Protein AF-A0A9P1INP0-F1 (afdb_monomer_lite)

Organism: NCBI:txid860376

Sequence (148 aa):
MSSFCAYFIVFLIFQEITIGLAIAIYNKFSPQWLIIIVCRILQYPTCFLAIFGVRKSNPAMIVPFMLSQVSLGSYADLHTYIQLVSLCNSSSSKESFVFSNPIILIVLPVLIYSSLLVIFIYSMYTIVREITVSRGIVPHSIQDEYIL

Structure (mmCIF, N/CA/C/O backbone):
data_AF-A0A9P1INP0-F1
#
_entry.id   AF-A0A9P1INP0-F1
#
loop_
_atom_site.group_PDB
_atom_site.id
_atom_site.type_symbol
_atom_site.label_atom_id
_atom_site.label_alt_id
_atom_site.label_comp_id
_atom_site.label_asym_id
_atom_site.label_entity_id
_atom_site.label_seq_id
_atom_site.pdbx_PDB_ins_code
_atom_site.Cartn_x
_atom_site.Cartn_y
_atom_site.Cartn_z
_atom_site.occupancy
_atom_site.B_iso_or_equiv
_atom_site.auth_seq_id
_atom_site.auth_comp_id
_atom_site.auth_asym_id
_atom_site.auth_atom_id
_atom_site.pdbx_PDB_model_num
ATOM 1 N N . MET A 1 1 ? 1.708 3.340 -22.895 1.00 56.06 1 MET A N 1
ATOM 2 C CA . MET A 1 1 ? 0.453 3.239 -22.114 1.00 56.06 1 MET A CA 1
ATOM 3 C C . MET A 1 1 ? 0.717 2.764 -20.685 1.00 56.06 1 MET A C 1
ATOM 5 O O . MET A 1 1 ? 0.216 3.389 -19.760 1.00 56.06 1 MET A O 1
ATOM 9 N N . SER A 1 2 ? 1.581 1.763 -20.478 1.00 69.06 2 SER A N 1
ATOM 10 C CA . SER A 1 2 ? 1.867 1.202 -19.149 1.00 69.06 2 SER A CA 1
ATOM 11 C C . SER A 1 2 ? 2.529 2.144 -18.146 1.00 69.06 2 SER A C 1
ATOM 13 O O . SER A 1 2 ? 2.156 2.113 -16.978 1.00 69.06 2 SER A O 1
ATOM 15 N N . SER A 1 3 ? 3.425 3.047 -18.560 1.00 78.50 3 SER A N 1
ATOM 16 C CA . SER A 1 3 ? 4.019 4.018 -17.622 1.00 78.50 3 SER A CA 1
ATOM 17 C C . SER A 1 3 ? 2.988 4.991 -17.042 1.00 78.50 3 SER A C 1
ATOM 19 O O . SER A 1 3 ? 3.061 5.317 -15.864 1.00 78.50 3 SER A O 1
ATOM 21 N N . PHE A 1 4 ? 2.006 5.429 -17.839 1.00 85.94 4 PHE A N 1
ATOM 22 C CA . PHE A 1 4 ? 0.926 6.298 -17.357 1.00 85.94 4 PHE A CA 1
ATOM 23 C C . PHE A 1 4 ? 0.045 5.567 -16.337 1.00 85.94 4 PHE A C 1
ATOM 25 O O . PHE A 1 4 ? -0.191 6.091 -15.252 1.00 85.94 4 PHE A O 1
ATOM 32 N N . CYS A 1 5 ? -0.362 4.329 -16.643 1.00 88.06 5 CYS A N 1
ATOM 33 C CA . CYS A 1 5 ? -1.100 3.483 -15.704 1.00 88.06 5 CYS A CA 1
ATOM 34 C C . CYS A 1 5 ? -0.311 3.249 -14.408 1.00 88.06 5 CYS A C 1
ATOM 36 O O . CYS A 1 5 ? -0.876 3.347 -13.324 1.00 88.06 5 CYS A O 1
ATOM 38 N N . ALA A 1 6 ? 1.000 3.015 -14.506 1.00 89.12 6 ALA A N 1
ATOM 39 C CA . ALA A 1 6 ? 1.866 2.841 -13.347 1.00 89.12 6 ALA A CA 1
ATOM 40 C C . ALA A 1 6 ? 1.918 4.099 -12.469 1.00 89.12 6 ALA A C 1
ATOM 42 O O . ALA A 1 6 ? 1.742 4.001 -11.258 1.00 89.12 6 ALA A O 1
ATOM 43 N N . TYR A 1 7 ? 2.096 5.285 -13.060 1.00 92.19 7 TYR A N 1
ATOM 44 C CA . TYR A 1 7 ? 2.049 6.540 -12.304 1.00 92.19 7 TYR A CA 1
ATOM 45 C C . TYR A 1 7 ? 0.687 6.775 -11.658 1.00 92.19 7 TYR A C 1
ATOM 47 O O . TYR A 1 7 ? 0.636 7.211 -10.512 1.00 92.19 7 TYR A O 1
ATOM 55 N N . PHE A 1 8 ? -0.401 6.463 -12.362 1.00 94.00 8 PHE A N 1
ATOM 56 C CA . PHE A 1 8 ? -1.749 6.605 -11.824 1.00 94.00 8 PHE A CA 1
ATOM 57 C C . PHE A 1 8 ? -1.979 5.687 -10.616 1.00 94.00 8 PHE A C 1
ATOM 59 O O . PHE A 1 8 ? -2.444 6.155 -9.581 1.00 94.00 8 PHE A O 1
ATOM 66 N N . ILE A 1 9 ? -1.575 4.414 -10.699 1.00 93.69 9 ILE A N 1
ATOM 67 C CA . ILE A 1 9 ? -1.664 3.467 -9.576 1.00 93.69 9 ILE A CA 1
ATOM 68 C C . ILE A 1 9 ? -0.815 3.948 -8.396 1.00 93.69 9 ILE A C 1
ATOM 70 O O . ILE A 1 9 ? -1.309 4.022 -7.275 1.00 93.69 9 ILE A O 1
ATOM 74 N N . VAL A 1 10 ? 0.446 4.321 -8.635 1.00 93.94 10 VAL A N 1
ATOM 75 C CA . VAL A 1 10 ? 1.335 4.823 -7.574 1.00 93.94 10 VAL A CA 1
ATOM 76 C C . VAL A 1 10 ? 0.762 6.091 -6.932 1.00 93.94 10 VAL A C 1
ATOM 78 O O . VAL A 1 10 ? 0.851 6.250 -5.719 1.00 93.94 10 VAL A O 1
ATOM 81 N N . PHE A 1 11 ? 0.122 6.965 -7.710 1.00 94.69 11 PHE A N 1
ATOM 82 C CA . PHE A 1 11 ? -0.547 8.157 -7.193 1.00 94.69 11 PHE A CA 1
ATOM 83 C C . PHE A 1 11 ? -1.780 7.828 -6.340 1.00 94.69 11 PHE A C 1
ATOM 85 O O . PHE A 1 11 ? -1.933 8.404 -5.266 1.00 94.69 11 PHE A O 1
ATOM 92 N N . LEU A 1 12 ? -2.638 6.895 -6.768 1.00 94.75 12 LEU A N 1
ATOM 93 C CA . LEU A 1 12 ? -3.785 6.449 -5.965 1.00 94.75 12 LEU A CA 1
ATOM 94 C C . LEU A 1 12 ? -3.336 5.879 -4.620 1.00 94.75 12 LEU A C 1
ATOM 96 O O . LEU A 1 12 ? -3.874 6.238 -3.576 1.00 94.75 12 LEU A O 1
ATOM 100 N N . ILE A 1 13 ? -2.295 5.054 -4.644 1.00 94.75 13 ILE A N 1
ATOM 101 C CA . ILE A 1 13 ? -1.710 4.486 -3.436 1.00 94.75 13 ILE A CA 1
ATOM 102 C C . ILE A 1 13 ? -1.064 5.569 -2.558 1.00 94.75 13 ILE A C 1
ATOM 104 O O . ILE A 1 13 ? -1.183 5.538 -1.338 1.00 94.75 13 ILE A O 1
ATOM 108 N N . PHE A 1 14 ? -0.410 6.572 -3.147 1.00 95.88 14 PHE A N 1
ATOM 109 C CA . PHE A 1 14 ? 0.111 7.710 -2.388 1.00 95.88 14 PHE A CA 1
ATOM 110 C C . PHE A 1 14 ? -1.005 8.465 -1.645 1.00 95.88 14 PHE A C 1
ATOM 112 O O . PHE A 1 14 ? -0.823 8.858 -0.489 1.00 95.88 14 PHE A O 1
ATOM 119 N N . GLN A 1 15 ? -2.165 8.644 -2.286 1.00 95.88 15 GLN A N 1
ATOM 120 C CA . GLN A 1 15 ? -3.343 9.238 -1.648 1.00 95.88 15 GLN A CA 1
ATOM 121 C C . GLN A 1 15 ? -3.860 8.361 -0.505 1.00 95.88 15 GLN A C 1
ATOM 123 O O . GLN A 1 15 ? -4.097 8.873 0.585 1.00 95.88 15 GLN A O 1
ATOM 128 N N . GLU A 1 16 ? -3.964 7.049 -0.712 1.00 94.69 16 GLU A N 1
ATOM 129 C CA . GLU A 1 16 ? -4.359 6.088 0.325 1.00 94.69 16 GLU A CA 1
ATOM 130 C C . GLU A 1 16 ? -3.429 6.145 1.550 1.00 94.69 16 GLU A C 1
ATOM 132 O O . GLU A 1 16 ? -3.909 6.310 2.673 1.00 94.69 16 GLU A O 1
ATOM 137 N N . ILE A 1 17 ? -2.104 6.122 1.347 1.00 96.00 17 ILE A N 1
ATOM 138 C CA . ILE A 1 17 ? -1.112 6.245 2.430 1.00 96.00 17 ILE A CA 1
ATOM 139 C C . ILE A 1 17 ? -1.320 7.556 3.199 1.00 96.00 17 ILE A C 1
ATOM 141 O O . ILE A 1 17 ? -1.304 7.567 4.432 1.00 96.00 17 ILE A O 1
ATOM 145 N N . THR A 1 18 ? -1.532 8.658 2.477 1.00 96.50 18 THR A N 1
ATOM 146 C CA . THR A 1 18 ? -1.668 10.001 3.060 1.00 96.50 18 THR A CA 1
ATOM 147 C C . THR A 1 18 ? -2.962 10.156 3.852 1.00 96.50 18 THR A C 1
ATOM 149 O O . THR A 1 18 ? -2.939 10.672 4.970 1.00 96.50 18 THR A O 1
ATOM 152 N N . ILE A 1 19 ? -4.081 9.663 3.321 1.00 94.88 19 ILE A N 1
ATOM 153 C CA . ILE A 1 19 ? -5.373 9.661 4.015 1.00 94.88 19 ILE A CA 1
ATOM 154 C C . ILE A 1 19 ? -5.301 8.754 5.248 1.00 94.88 19 ILE A C 1
ATOM 156 O O . ILE A 1 19 ? -5.701 9.167 6.336 1.00 94.88 19 ILE A O 1
ATOM 160 N N . GLY A 1 20 ? -4.732 7.552 5.112 1.00 92.56 20 GLY A N 1
ATOM 161 C CA . GLY A 1 20 ? -4.545 6.620 6.222 1.00 92.56 20 GLY A CA 1
ATOM 162 C C . GLY A 1 20 ? -3.682 7.206 7.342 1.00 92.56 20 GLY A C 1
ATOM 163 O O . GLY A 1 20 ? -4.024 7.078 8.517 1.00 92.56 20 GLY A O 1
ATOM 164 N N . LEU A 1 21 ? -2.603 7.913 6.992 1.00 94.88 21 LEU A N 1
ATOM 165 C CA . LEU A 1 21 ? -1.765 8.615 7.963 1.00 94.88 21 LEU A CA 1
ATOM 166 C C . LEU A 1 21 ? -2.529 9.751 8.661 1.00 94.88 21 LEU A C 1
ATOM 168 O O . LEU A 1 21 ? -2.454 9.871 9.883 1.00 94.88 21 LEU A O 1
ATOM 172 N N . ALA A 1 22 ? -3.285 10.559 7.914 1.00 94.31 22 ALA A N 1
ATOM 173 C CA . ALA A 1 22 ? -4.073 11.654 8.479 1.00 94.31 22 ALA A CA 1
ATOM 174 C C . ALA A 1 22 ? -5.125 11.148 9.482 1.00 94.31 22 ALA A C 1
ATOM 176 O O . ALA A 1 22 ? -5.238 11.691 10.583 1.00 94.31 22 ALA A O 1
ATOM 177 N N . ILE A 1 23 ? -5.840 10.069 9.141 1.00 91.81 23 ILE A N 1
ATOM 178 C CA . ILE A 1 23 ? -6.807 9.415 10.038 1.00 91.81 23 ILE A CA 1
ATOM 179 C C . ILE A 1 23 ? -6.111 8.911 11.306 1.00 91.81 23 ILE A C 1
ATOM 181 O O . ILE A 1 23 ? -6.619 9.117 12.411 1.00 91.81 23 ILE A O 1
ATOM 185 N N . ALA A 1 24 ? -4.946 8.276 11.165 1.00 91.38 24 ALA A N 1
ATOM 186 C CA . ALA A 1 24 ? -4.223 7.719 12.301 1.00 91.38 24 ALA A CA 1
ATOM 187 C C . ALA A 1 24 ? -3.696 8.800 13.259 1.00 91.38 24 ALA A C 1
ATOM 189 O O . ALA A 1 24 ? -3.784 8.639 14.473 1.00 91.38 24 ALA A O 1
ATOM 190 N N . ILE A 1 25 ? -3.212 9.928 12.730 1.00 92.12 25 ILE A N 1
ATOM 191 C CA . ILE A 1 25 ? -2.769 11.074 13.540 1.00 92.12 25 ILE A CA 1
ATOM 192 C C . ILE A 1 25 ? -3.957 11.728 14.262 1.00 92.12 25 ILE A C 1
ATOM 194 O O . ILE A 1 25 ? -3.842 12.091 15.434 1.00 92.12 25 ILE A O 1
ATOM 198 N N . TYR A 1 26 ? -5.108 11.856 13.593 1.00 89.88 26 TYR A N 1
ATOM 199 C CA . TYR A 1 26 ? -6.302 12.480 14.170 1.00 89.88 26 TYR A CA 1
ATOM 200 C C . TYR A 1 26 ? -6.848 11.717 15.390 1.00 89.88 26 TYR A C 1
ATOM 202 O O . TYR A 1 26 ? -7.269 12.330 16.371 1.00 89.88 26 TYR A O 1
ATOM 210 N N . ASN A 1 27 ? -6.793 10.382 15.376 1.00 83.31 27 ASN A N 1
ATOM 211 C CA . ASN A 1 27 ? -7.379 9.529 16.419 1.00 83.31 27 ASN A CA 1
ATOM 212 C C . ASN A 1 27 ? -6.501 9.328 17.678 1.00 83.31 27 ASN A C 1
ATOM 214 O O . ASN A 1 27 ? -6.792 8.457 18.500 1.00 83.31 27 ASN A O 1
ATOM 218 N N . LYS A 1 28 ? -5.509 10.211 17.893 1.00 73.69 28 LYS A N 1
ATOM 219 C CA . LYS A 1 28 ? -4.576 10.262 19.042 1.00 73.69 28 LYS A CA 1
ATOM 220 C C . LYS A 1 28 ? -3.566 9.103 19.090 1.00 73.69 28 LYS A C 1
ATOM 222 O O . LYS A 1 28 ? -3.794 8.009 18.591 1.00 73.69 28 LYS A O 1
ATOM 227 N N . PHE A 1 29 ? -2.441 9.336 19.774 1.00 72.50 29 PHE A N 1
ATOM 228 C CA . PHE A 1 29 ? -1.340 8.376 19.946 1.00 72.50 29 PHE A CA 1
ATOM 229 C C . PHE A 1 29 ? -1.665 7.256 20.952 1.00 72.50 29 PHE A C 1
ATOM 231 O O . PHE A 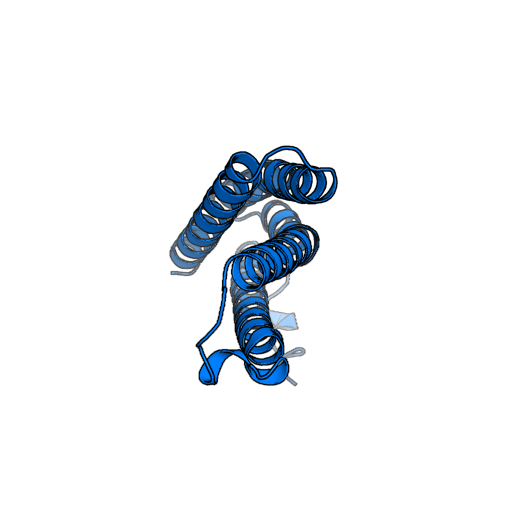1 29 ? -1.028 7.140 21.998 1.00 72.50 29 PHE A O 1
ATOM 238 N N . SER A 1 30 ? -2.658 6.415 20.654 1.00 83.94 30 SER A N 1
ATOM 239 C CA . SER A 1 30 ? -2.741 5.101 21.299 1.00 83.94 30 SER A CA 1
ATOM 240 C C . SER A 1 30 ? -1.680 4.164 20.691 1.00 83.94 30 SER A C 1
ATOM 242 O O . SER A 1 30 ? -1.269 4.373 19.545 1.00 83.94 30 SER A O 1
ATOM 244 N N . PRO A 1 31 ? -1.236 3.107 21.398 1.00 84.75 31 PRO A N 1
ATOM 245 C CA . PRO A 1 31 ? -0.253 2.158 20.859 1.00 84.75 31 PRO A CA 1
ATOM 246 C C . PRO A 1 31 ? -0.692 1.537 19.525 1.00 84.75 31 PRO A C 1
ATOM 248 O O . PRO A 1 31 ? 0.120 1.303 18.636 1.00 84.75 31 PRO A O 1
ATOM 251 N N . GLN A 1 32 ? -1.999 1.323 19.371 1.00 87.44 32 GLN A N 1
ATOM 252 C CA . GLN A 1 32 ? -2.630 0.767 18.177 1.00 87.44 32 GLN A CA 1
ATOM 253 C C . GLN A 1 32 ? -2.540 1.720 16.976 1.00 87.44 32 GLN A C 1
ATOM 255 O O . GLN A 1 32 ? -2.189 1.292 15.876 1.00 87.44 32 GLN A O 1
ATOM 260 N N . TRP A 1 33 ? -2.803 3.012 17.190 1.00 89.62 33 TRP A N 1
ATOM 261 C CA . TRP A 1 33 ? -2.659 4.042 16.156 1.00 89.62 33 TRP A CA 1
ATOM 262 C C . TRP A 1 33 ? -1.193 4.334 15.829 1.00 89.62 33 TRP A C 1
ATOM 264 O O . TRP A 1 33 ? -0.864 4.598 14.675 1.00 89.62 33 TRP A O 1
ATOM 274 N N . LEU A 1 34 ? -0.289 4.210 16.805 1.00 91.56 34 LEU A N 1
ATOM 275 C CA . LEU A 1 34 ? 1.147 4.406 16.605 1.00 91.56 34 LEU A CA 1
ATOM 276 C C . LEU A 1 34 ? 1.728 3.383 15.619 1.00 91.56 34 LEU A C 1
ATOM 278 O O . LEU A 1 34 ? 2.468 3.771 14.717 1.00 91.56 34 LEU A O 1
ATOM 282 N N . ILE A 1 35 ? 1.354 2.103 15.727 1.00 92.50 35 ILE A N 1
ATOM 283 C CA . ILE A 1 35 ? 1.805 1.080 14.768 1.00 92.50 35 ILE A CA 1
ATOM 284 C C . ILE A 1 35 ? 1.309 1.416 13.352 1.00 92.50 35 ILE A C 1
ATOM 286 O O . ILE A 1 35 ? 2.098 1.361 12.410 1.00 92.50 35 ILE A O 1
ATOM 290 N N . ILE A 1 36 ? 0.047 1.844 13.198 1.00 93.75 36 ILE A N 1
ATOM 291 C CA . ILE A 1 36 ? -0.497 2.286 11.900 1.00 93.75 36 ILE A CA 1
ATOM 292 C C . ILE A 1 36 ? 0.335 3.447 11.336 1.00 93.75 36 ILE A C 1
ATOM 294 O O . ILE A 1 36 ? 0.734 3.404 10.173 1.00 93.75 36 ILE A O 1
ATOM 298 N N . ILE A 1 37 ? 0.642 4.460 12.154 1.00 94.56 37 ILE A N 1
ATOM 299 C CA . ILE A 1 37 ? 1.465 5.6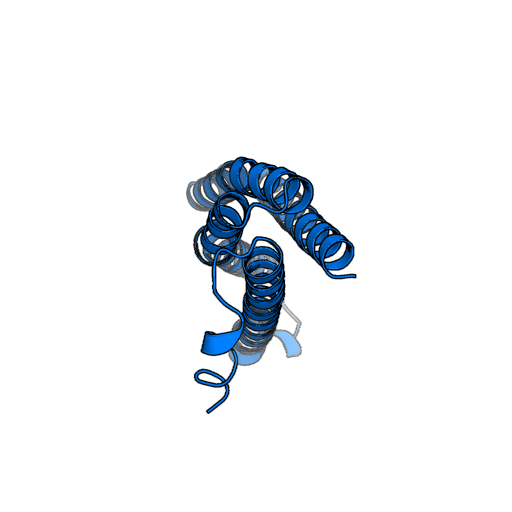11 11.753 1.00 94.56 37 ILE A CA 1
ATOM 300 C C . ILE A 1 37 ? 2.837 5.148 11.253 1.00 94.56 37 ILE A C 1
ATOM 302 O O . ILE A 1 37 ? 3.270 5.569 10.180 1.00 94.56 37 ILE A O 1
ATOM 306 N N . VAL A 1 38 ? 3.507 4.260 11.992 1.00 94.94 38 VAL A N 1
ATOM 307 C CA . VAL A 1 38 ? 4.823 3.730 11.607 1.00 94.94 38 VAL A CA 1
ATOM 308 C C . VAL A 1 38 ? 4.743 2.992 10.274 1.00 94.94 38 VAL A C 1
ATOM 310 O O . VAL A 1 38 ? 5.552 3.266 9.388 1.00 94.94 38 VAL A O 1
ATOM 313 N N . CYS A 1 39 ? 3.748 2.119 10.091 1.00 95.75 39 CYS A N 1
ATOM 314 C CA . CYS A 1 39 ? 3.526 1.435 8.819 1.00 95.75 39 CYS A CA 1
ATOM 315 C C . CYS A 1 39 ? 3.383 2.443 7.671 1.00 95.75 39 CYS A C 1
ATOM 317 O O . CYS A 1 39 ? 4.121 2.344 6.696 1.00 95.75 39 CYS A O 1
ATOM 319 N N . ARG A 1 40 ? 2.518 3.459 7.807 1.00 96.00 40 ARG A N 1
ATOM 320 C CA . ARG A 1 40 ? 2.290 4.473 6.759 1.00 96.00 40 ARG A CA 1
ATOM 321 C C . ARG A 1 40 ? 3.533 5.303 6.447 1.00 96.00 40 ARG A C 1
ATOM 323 O O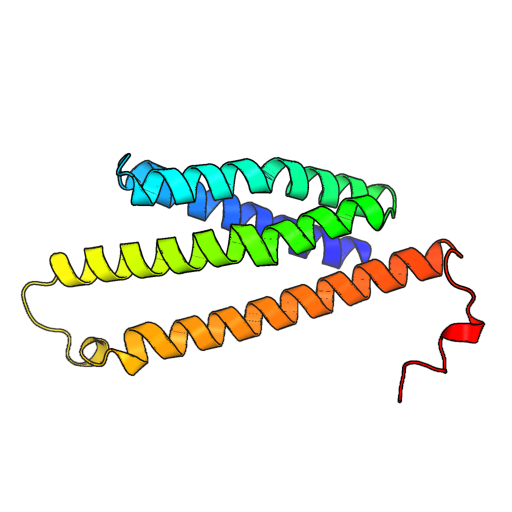 . ARG A 1 40 ? 3.837 5.527 5.278 1.00 96.00 40 ARG A O 1
ATOM 330 N N . ILE A 1 41 ? 4.291 5.712 7.465 1.00 96.12 41 ILE A N 1
ATOM 331 C CA . ILE A 1 41 ? 5.542 6.462 7.274 1.00 96.12 41 ILE A CA 1
ATOM 332 C C . ILE A 1 41 ? 6.559 5.628 6.486 1.00 96.12 41 ILE A C 1
ATOM 334 O O . ILE A 1 41 ? 7.180 6.136 5.552 1.00 96.12 41 ILE A O 1
ATOM 338 N N . LEU A 1 42 ? 6.695 4.339 6.813 1.00 95.81 42 LEU A N 1
ATOM 339 C CA . LEU A 1 42 ? 7.611 3.425 6.126 1.00 95.81 42 LEU A CA 1
ATOM 340 C C . LEU A 1 42 ? 7.209 3.132 4.670 1.00 95.81 42 LEU A C 1
ATOM 342 O O . LEU A 1 42 ? 8.067 2.749 3.873 1.00 95.81 42 LEU A O 1
ATOM 346 N N . GLN A 1 43 ? 5.946 3.345 4.288 1.00 97.00 43 GLN A N 1
ATOM 347 C CA . GLN A 1 43 ? 5.503 3.176 2.902 1.00 97.00 43 GLN A CA 1
ATOM 348 C C . GLN A 1 43 ? 5.964 4.313 1.980 1.00 97.00 43 GLN A C 1
ATOM 350 O O . GLN A 1 43 ? 6.261 4.049 0.812 1.00 97.00 43 GLN A O 1
ATOM 355 N N . TYR A 1 44 ? 6.101 5.552 2.473 1.00 96.00 44 TYR A N 1
ATOM 356 C CA . TYR A 1 44 ? 6.510 6.694 1.640 1.00 96.00 44 TYR A CA 1
ATOM 357 C C . TYR A 1 44 ? 7.842 6.482 0.904 1.00 96.00 44 TYR A C 1
ATOM 359 O O . TYR A 1 44 ? 7.861 6.690 -0.311 1.00 96.00 44 TYR A O 1
ATOM 367 N N . PRO A 1 45 ? 8.939 6.028 1.551 1.00 96.50 45 PRO A N 1
ATOM 368 C CA . PRO A 1 45 ? 10.190 5.733 0.855 1.00 96.50 45 PRO A CA 1
ATOM 369 C C . PRO A 1 45 ? 10.006 4.784 -0.330 1.00 96.50 45 PRO A C 1
ATOM 371 O O . PRO A 1 45 ? 10.509 5.050 -1.421 1.00 96.50 45 PRO A O 1
ATOM 374 N N . THR A 1 46 ? 9.240 3.706 -0.149 1.00 95.69 46 THR A N 1
ATOM 375 C CA . THR A 1 46 ? 8.991 2.744 -1.230 1.00 95.69 46 THR A CA 1
ATOM 376 C C . THR A 1 46 ? 8.110 3.338 -2.328 1.00 95.69 46 THR A C 1
ATOM 378 O O . THR A 1 46 ? 8.376 3.120 -3.506 1.00 95.69 46 THR A O 1
ATOM 381 N N . CYS A 1 47 ? 7.139 4.185 -1.978 1.00 94.88 47 CYS A N 1
ATOM 382 C CA . CYS A 1 47 ? 6.326 4.920 -2.943 1.00 94.88 47 CYS A CA 1
ATOM 383 C C . CYS A 1 47 ? 7.180 5.859 -3.811 1.00 94.88 47 CYS A C 1
ATOM 385 O O . CYS A 1 47 ? 7.034 5.879 -5.034 1.00 94.88 47 CYS A O 1
ATOM 387 N N . PHE A 1 48 ? 8.133 6.585 -3.216 1.00 94.69 48 PHE A N 1
ATOM 388 C CA . PHE A 1 48 ? 9.087 7.396 -3.978 1.00 94.69 48 PHE A CA 1
ATOM 389 C C . PHE A 1 48 ? 9.989 6.529 -4.864 1.00 94.69 48 PHE A C 1
ATOM 391 O O . PHE A 1 48 ? 10.196 6.866 -6.033 1.00 94.69 48 PHE A O 1
ATOM 398 N N . LEU A 1 49 ? 10.474 5.387 -4.358 1.00 94.06 49 LEU A N 1
ATOM 399 C CA . LEU A 1 49 ? 11.230 4.423 -5.165 1.00 94.06 49 LEU A CA 1
ATOM 400 C C . LEU A 1 49 ? 10.427 3.934 -6.373 1.00 94.06 49 LEU A C 1
ATOM 402 O O . LEU A 1 49 ? 10.996 3.852 -7.459 1.00 94.06 49 LEU A O 1
ATOM 406 N N . ALA A 1 50 ? 9.121 3.696 -6.236 1.00 94.12 50 ALA A N 1
ATOM 407 C CA . ALA A 1 50 ? 8.269 3.312 -7.358 1.00 94.12 50 ALA A CA 1
ATOM 408 C C . ALA A 1 50 ? 8.175 4.409 -8.422 1.00 94.12 50 ALA A C 1
ATOM 410 O O . ALA A 1 50 ? 8.300 4.104 -9.604 1.00 94.12 50 ALA A O 1
ATOM 411 N N . ILE A 1 51 ? 8.040 5.684 -8.035 1.00 93.44 51 ILE A N 1
ATOM 412 C CA . ILE A 1 51 ? 8.029 6.814 -8.985 1.00 93.44 51 ILE A CA 1
ATOM 413 C C . ILE A 1 51 ? 9.343 6.853 -9.782 1.00 93.44 51 ILE A C 1
ATOM 415 O O . ILE A 1 51 ? 9.330 6.934 -11.014 1.00 93.44 51 ILE A O 1
ATOM 419 N N . PHE A 1 52 ? 10.490 6.739 -9.103 1.00 93.25 52 PHE A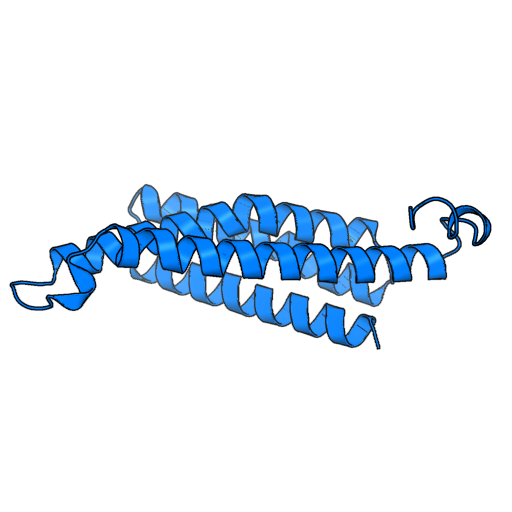 N 1
ATOM 420 C CA . PHE A 1 52 ? 11.793 6.661 -9.774 1.00 93.25 52 PHE A CA 1
ATOM 421 C C . PHE A 1 52 ? 11.959 5.374 -10.595 1.00 93.25 52 PHE A C 1
ATOM 423 O O . PHE A 1 52 ? 12.581 5.401 -11.658 1.00 93.25 52 PHE A O 1
ATOM 430 N N . GLY A 1 53 ? 11.386 4.268 -10.122 1.00 90.88 53 GLY A N 1
ATOM 431 C CA . GLY A 1 53 ? 11.274 2.975 -10.788 1.00 90.88 53 GLY A CA 1
ATOM 432 C C . GLY A 1 53 ? 10.591 3.080 -12.131 1.00 90.88 53 GLY A C 1
ATOM 433 O O . GLY A 1 53 ? 11.190 2.729 -13.144 1.00 90.88 53 GLY A O 1
ATOM 434 N N . VAL A 1 54 ? 9.389 3.644 -12.156 1.00 91.31 54 VAL A N 1
ATOM 435 C CA . VAL A 1 54 ? 8.629 3.875 -13.384 1.00 91.31 54 VAL A CA 1
ATOM 436 C C . VAL A 1 54 ? 9.386 4.833 -14.305 1.00 91.31 54 VAL A C 1
ATOM 438 O O . VAL A 1 54 ? 9.511 4.555 -15.495 1.00 91.31 54 VAL A O 1
ATOM 441 N N . ARG A 1 55 ? 9.980 5.914 -13.775 1.00 90.88 55 ARG A N 1
ATOM 442 C CA . ARG A 1 55 ? 10.727 6.893 -14.586 1.00 90.88 55 ARG A CA 1
ATOM 443 C C . ARG A 1 55 ? 11.973 6.315 -15.249 1.00 90.88 55 ARG A C 1
ATOM 445 O O . ARG A 1 55 ? 12.264 6.648 -16.392 1.00 90.88 55 ARG A O 1
ATOM 452 N N . LYS A 1 56 ? 12.738 5.493 -14.529 1.00 90.62 56 LYS A N 1
ATOM 453 C CA . LYS A 1 56 ? 13.955 4.851 -15.053 1.00 90.62 56 LYS A CA 1
ATOM 454 C C . LYS A 1 56 ? 13.662 3.508 -15.725 1.00 90.62 56 LYS A C 1
ATOM 456 O O . LYS A 1 56 ? 14.612 2.822 -16.106 1.00 90.62 56 LYS A O 1
ATOM 461 N N . SER A 1 57 ? 12.394 3.103 -15.819 1.00 88.56 57 SER A N 1
ATOM 462 C CA . SER A 1 57 ? 11.970 1.762 -16.230 1.00 88.56 57 SER A CA 1
ATOM 463 C C . SER A 1 57 ? 12.725 0.662 -15.471 1.00 88.56 57 SER A C 1
ATOM 465 O O . SER A 1 57 ? 13.169 -0.307 -16.067 1.00 88.56 57 SER A O 1
ATOM 467 N N . ASN A 1 58 ? 12.964 0.830 -14.165 1.00 89.25 58 ASN A N 1
ATOM 468 C CA . ASN A 1 58 ? 13.725 -0.117 -13.351 1.00 89.25 58 ASN A CA 1
ATOM 469 C C . ASN A 1 58 ? 12.806 -0.934 -12.426 1.00 89.25 58 ASN A C 1
ATOM 471 O O . ASN A 1 58 ? 12.378 -0.405 -11.395 1.00 89.25 58 ASN A O 1
ATOM 475 N N . PRO A 1 59 ? 12.555 -2.221 -12.728 1.00 87.62 59 PRO A N 1
ATOM 476 C CA . PRO A 1 59 ? 11.628 -3.040 -11.953 1.00 87.62 59 PRO A CA 1
ATOM 477 C C . PRO A 1 59 ? 12.120 -3.277 -10.520 1.00 87.62 59 PRO A C 1
ATOM 479 O O . PRO A 1 59 ? 11.312 -3.309 -9.597 1.00 87.62 59 PRO A O 1
ATOM 482 N N . ALA A 1 60 ? 13.440 -3.319 -10.299 1.00 90.62 60 ALA A N 1
ATOM 483 C CA . ALA A 1 60 ? 14.033 -3.493 -8.971 1.00 90.62 60 ALA A CA 1
ATOM 484 C C . ALA A 1 60 ? 13.673 -2.365 -7.984 1.00 90.62 60 ALA A C 1
ATOM 486 O O . ALA A 1 60 ? 13.726 -2.570 -6.777 1.00 90.62 60 ALA A O 1
ATOM 487 N N . MET A 1 61 ? 13.287 -1.185 -8.483 1.00 92.00 61 MET A N 1
ATOM 488 C CA . MET A 1 61 ? 12.820 -0.073 -7.643 1.00 92.00 61 MET A CA 1
ATOM 489 C C . MET A 1 61 ? 11.293 -0.069 -7.452 1.00 92.00 61 MET A C 1
ATOM 491 O O . MET A 1 61 ? 10.798 0.590 -6.545 1.00 92.00 61 MET A O 1
ATOM 495 N N . ILE A 1 62 ? 10.547 -0.816 -8.274 1.00 92.50 62 ILE A N 1
ATOM 496 C CA . ILE A 1 62 ? 9.081 -0.940 -8.196 1.00 92.50 62 ILE A CA 1
ATOM 497 C C . ILE A 1 62 ? 8.682 -2.089 -7.259 1.00 92.50 62 ILE A C 1
ATOM 499 O O . ILE A 1 62 ? 7.734 -1.961 -6.488 1.00 92.50 62 ILE A O 1
ATOM 503 N N . VAL A 1 63 ? 9.419 -3.203 -7.275 1.00 92.75 63 VAL A N 1
ATOM 504 C CA . VAL A 1 63 ? 9.117 -4.383 -6.445 1.00 92.75 63 VAL A CA 1
ATOM 505 C C . VAL A 1 63 ? 9.058 -4.072 -4.937 1.00 92.75 63 VAL A C 1
ATOM 507 O O . VAL A 1 63 ? 8.098 -4.508 -4.300 1.00 92.75 63 VAL A O 1
ATOM 510 N N . PRO A 1 64 ? 9.977 -3.281 -4.339 1.00 94.31 64 PRO A N 1
ATOM 511 C CA . PRO A 1 64 ? 9.888 -2.920 -2.921 1.00 94.31 64 PRO A CA 1
ATOM 512 C C . PRO A 1 64 ? 8.585 -2.203 -2.548 1.00 94.31 64 PRO A C 1
ATOM 514 O O . PRO A 1 64 ? 8.070 -2.402 -1.452 1.00 94.31 64 PRO A O 1
ATOM 517 N N . PHE A 1 65 ? 8.023 -1.407 -3.460 1.00 95.19 65 PHE A N 1
ATOM 518 C CA . PHE A 1 65 ? 6.728 -0.755 -3.267 1.00 95.19 65 PHE A CA 1
ATOM 519 C C . PHE A 1 65 ? 5.568 -1.744 -3.287 1.00 95.19 65 PHE A C 1
ATOM 521 O O . PHE A 1 65 ? 4.705 -1.681 -2.416 1.00 95.19 65 PHE A O 1
ATOM 528 N N . MET A 1 66 ? 5.571 -2.694 -4.227 1.00 94.81 66 MET A N 1
ATOM 529 C CA . MET A 1 66 ? 4.562 -3.757 -4.259 1.00 94.81 66 MET A CA 1
ATOM 530 C C . MET A 1 66 ? 4.580 -4.567 -2.959 1.00 94.81 66 MET A C 1
ATOM 532 O O . MET A 1 66 ? 3.536 -4.779 -2.349 1.00 94.81 66 MET A O 1
ATOM 536 N N . LEU A 1 67 ? 5.772 -4.962 -2.498 1.00 95.44 67 LEU A N 1
ATOM 537 C CA . LEU A 1 67 ? 5.937 -5.700 -1.245 1.00 95.44 67 LEU A CA 1
ATOM 538 C C . LEU A 1 67 ? 5.495 -4.875 -0.035 1.00 95.44 67 LEU A C 1
ATOM 540 O O . LEU A 1 67 ? 4.810 -5.397 0.842 1.00 95.44 67 LEU A O 1
ATOM 544 N N . SER A 1 68 ? 5.847 -3.589 0.007 1.00 96.50 68 SER A N 1
ATOM 545 C CA . SER A 1 68 ? 5.431 -2.678 1.074 1.00 96.50 68 SER A CA 1
ATOM 546 C C . SER A 1 68 ? 3.914 -2.497 1.123 1.00 96.50 68 SER A C 1
ATOM 548 O O . SER A 1 68 ? 3.349 -2.435 2.212 1.00 96.50 68 SER A O 1
ATOM 550 N N . GLN A 1 69 ? 3.237 -2.469 -0.028 1.00 95.19 69 GLN A N 1
ATOM 551 C CA . GLN A 1 69 ? 1.780 -2.379 -0.061 1.00 95.19 69 GLN A CA 1
ATOM 552 C C . GLN A 1 69 ? 1.085 -3.652 0.416 1.00 95.19 69 GLN A C 1
ATOM 554 O O . GLN A 1 69 ? 0.217 -3.586 1.280 1.00 95.19 69 GLN A O 1
ATOM 559 N N . VAL A 1 70 ? 1.526 -4.818 -0.056 1.00 95.56 70 VAL A N 1
ATOM 560 C CA . VAL A 1 70 ? 0.944 -6.104 0.368 1.00 95.56 70 VAL A CA 1
ATOM 561 C C . VAL A 1 70 ? 1.201 -6.397 1.852 1.00 95.56 70 VAL A C 1
ATOM 563 O O . VAL A 1 70 ? 0.380 -7.028 2.507 1.00 95.56 70 VAL A O 1
ATOM 566 N N . SER A 1 71 ? 2.337 -5.952 2.398 1.00 95.50 71 SER A N 1
ATOM 567 C CA . SER A 1 71 ? 2.689 -6.182 3.805 1.00 95.50 71 SER A CA 1
ATOM 568 C C . SER A 1 71 ? 2.206 -5.055 4.725 1.00 95.50 71 SER A C 1
ATOM 570 O O . SER A 1 71 ? 1.222 -5.209 5.447 1.00 95.50 71 SER A O 1
ATOM 572 N N . LEU A 1 72 ? 2.898 -3.914 4.714 1.00 96.19 72 LEU A N 1
ATOM 573 C CA . LEU A 1 72 ? 2.631 -2.784 5.604 1.00 96.19 72 LEU A CA 1
ATOM 574 C C . LEU A 1 72 ? 1.298 -2.103 5.285 1.00 96.19 72 LEU A C 1
ATOM 576 O O . LEU A 1 72 ? 0.620 -1.667 6.212 1.00 96.19 72 LEU A O 1
ATOM 580 N N . GLY A 1 73 ? 0.926 -2.030 4.005 1.00 95.31 73 GLY A N 1
ATOM 581 C CA . GLY A 1 73 ? -0.317 -1.400 3.549 1.00 95.31 73 GLY A CA 1
ATOM 582 C C . GLY A 1 73 ? -1.526 -2.167 4.024 1.00 95.31 73 GLY A C 1
ATOM 583 O O . GLY A 1 73 ? -2.295 -1.646 4.823 1.00 95.31 73 GLY A O 1
ATOM 584 N N . SER A 1 74 ? -1.607 -3.448 3.668 1.00 94.81 74 SER A N 1
ATOM 585 C CA . SER A 1 74 ? -2.704 -4.312 4.106 1.00 94.81 74 SER A CA 1
ATOM 586 C C . SER A 1 74 ? -2.824 -4.438 5.617 1.00 94.81 74 SER A C 1
ATOM 588 O O . SER A 1 74 ? -3.941 -4.445 6.136 1.00 94.81 74 SER A O 1
ATOM 590 N N . TYR A 1 75 ? -1.706 -4.457 6.346 1.00 94.44 75 TYR A N 1
ATOM 591 C CA . TYR A 1 75 ? -1.752 -4.394 7.803 1.00 94.44 75 TYR A CA 1
ATOM 592 C C . TYR A 1 75 ? -2.350 -3.068 8.300 1.00 94.44 75 TYR A C 1
ATOM 594 O O . TYR A 1 75 ? -3.272 -3.071 9.118 1.00 94.44 75 TYR A O 1
ATOM 602 N N . ALA A 1 76 ? -1.854 -1.932 7.800 1.00 94.38 76 ALA A N 1
ATOM 603 C CA . ALA A 1 76 ? -2.313 -0.612 8.215 1.00 94.38 76 ALA A CA 1
ATOM 604 C C . ALA A 1 76 ? -3.775 -0.351 7.824 1.00 94.38 76 ALA A C 1
ATOM 606 O O . ALA A 1 76 ? -4.512 0.222 8.624 1.00 94.38 76 ALA A O 1
ATOM 607 N N . ASP A 1 77 ? -4.207 -0.785 6.641 1.00 93.19 77 ASP A N 1
ATOM 608 C CA . ASP A 1 77 ? -5.586 -0.691 6.153 1.00 93.19 77 ASP A CA 1
ATOM 609 C C . ASP A 1 77 ? -6.540 -1.471 7.047 1.00 93.19 77 ASP A C 1
ATOM 611 O O . ASP A 1 77 ? -7.494 -0.908 7.586 1.00 93.19 77 ASP A O 1
ATOM 615 N N . LEU A 1 78 ? -6.254 -2.760 7.256 1.00 91.88 78 LEU A N 1
ATOM 616 C CA . LEU A 1 78 ? -7.108 -3.635 8.048 1.00 91.88 78 LEU A CA 1
ATOM 617 C C . LEU A 1 78 ? -7.198 -3.151 9.495 1.00 91.88 78 LEU A C 1
ATOM 619 O O . LEU A 1 78 ? -8.282 -3.114 10.078 1.00 91.88 78 LEU A O 1
ATOM 623 N N . HIS A 1 79 ? -6.070 -2.745 10.077 1.00 90.75 79 HIS A N 1
ATOM 624 C CA . HIS A 1 79 ? -6.057 -2.258 11.448 1.00 90.75 79 HIS A CA 1
ATOM 625 C C . HIS A 1 79 ? -6.796 -0.918 11.574 1.00 90.75 79 HIS A C 1
ATOM 627 O O . HIS A 1 79 ? -7.582 -0.745 12.502 1.00 90.75 79 HIS A O 1
ATOM 633 N N . THR A 1 80 ? -6.625 -0.002 10.613 1.00 91.50 80 THR A N 1
ATOM 634 C CA . THR A 1 80 ? -7.396 1.254 10.555 1.00 91.50 80 THR A CA 1
ATOM 635 C C . THR A 1 80 ? -8.890 0.966 10.458 1.00 91.50 80 THR A C 1
ATOM 637 O O . THR A 1 80 ? -9.678 1.556 11.192 1.00 91.50 80 THR A O 1
ATOM 640 N N . TYR A 1 81 ? -9.283 0.018 9.606 1.00 89.38 81 TYR A N 1
ATOM 641 C CA . TYR A 1 81 ? -10.672 -0.389 9.441 1.00 89.38 81 TYR A CA 1
ATOM 642 C C . TYR A 1 81 ? -11.287 -0.898 10.750 1.00 89.38 81 TYR A C 1
ATOM 644 O O . TYR A 1 81 ? -12.320 -0.395 11.189 1.00 89.38 81 TYR A O 1
ATOM 652 N N . ILE A 1 82 ? -10.621 -1.849 11.413 1.00 87.81 82 ILE A N 1
ATOM 653 C CA . ILE A 1 82 ? -11.080 -2.424 12.686 1.00 87.81 82 ILE A CA 1
ATOM 654 C C . ILE A 1 82 ? -11.224 -1.336 13.761 1.00 87.81 82 ILE A C 1
ATOM 656 O O . ILE A 1 82 ? -12.200 -1.337 14.512 1.00 87.81 82 ILE A O 1
ATOM 660 N N . GLN A 1 83 ? -10.281 -0.392 13.823 1.00 87.69 83 GLN A N 1
ATOM 661 C CA . GLN A 1 83 ? -10.322 0.723 14.773 1.00 87.69 83 GLN A CA 1
ATOM 662 C C . GLN A 1 83 ? -11.465 1.703 14.482 1.00 87.69 83 GLN A C 1
ATOM 664 O O . GLN A 1 83 ? -12.134 2.168 15.398 1.00 87.69 83 GLN A O 1
ATOM 669 N N . LEU A 1 84 ? -11.739 2.005 13.212 1.00 84.88 84 LEU A N 1
ATOM 670 C CA . LEU A 1 84 ? -12.869 2.863 12.850 1.00 84.88 84 LEU A CA 1
ATOM 671 C C . LEU A 1 84 ? -14.206 2.195 13.185 1.00 84.88 84 LEU A C 1
ATOM 673 O O . LEU A 1 84 ? -15.088 2.834 13.754 1.00 84.88 84 LEU A O 1
ATOM 677 N N . VAL A 1 85 ? -14.334 0.896 12.908 1.00 83.25 85 VAL A N 1
ATOM 678 C CA . VAL A 1 85 ? -15.514 0.108 13.280 1.00 83.25 85 VAL A CA 1
ATOM 679 C C . VAL A 1 85 ? -15.742 0.124 14.792 1.00 83.25 85 VAL A C 1
ATOM 681 O O . VAL A 1 85 ? -16.873 0.322 15.239 1.00 83.25 85 VAL A O 1
ATOM 684 N N . SER A 1 86 ? -14.691 -0.063 15.596 1.00 81.50 86 SER A N 1
ATOM 685 C CA . SER A 1 86 ? -14.822 -0.067 17.057 1.00 81.50 86 SER A CA 1
ATOM 686 C C . SER A 1 86 ? -15.237 1.304 17.605 1.00 81.50 86 SER A C 1
ATOM 688 O O . SER A 1 86 ? -16.082 1.368 18.503 1.00 81.50 86 SER A O 1
ATOM 690 N N . LEU A 1 87 ? -14.723 2.396 17.027 1.00 79.94 87 LEU A N 1
ATOM 691 C CA . LEU A 1 87 ? -15.131 3.764 17.355 1.00 79.94 87 LEU A CA 1
ATOM 692 C C . LEU A 1 87 ? -16.604 4.016 17.005 1.00 79.94 87 LEU A C 1
ATOM 694 O O . LEU A 1 87 ? -17.359 4.494 17.851 1.00 79.94 87 LEU A O 1
ATOM 698 N N . CYS A 1 88 ? -17.042 3.632 15.803 1.00 76.06 88 CYS A N 1
ATOM 699 C CA . CYS A 1 88 ? -18.435 3.782 15.376 1.00 76.06 88 CYS A CA 1
ATOM 700 C C . CYS A 1 88 ? -19.408 2.972 16.248 1.00 76.06 88 CYS A C 1
ATOM 702 O O . CYS A 1 88 ? -20.455 3.488 16.639 1.00 76.06 88 CYS A O 1
ATOM 704 N N . ASN A 1 89 ? -19.046 1.738 16.612 1.00 71.06 89 ASN A N 1
ATOM 705 C CA . ASN A 1 89 ? -19.860 0.895 17.493 1.00 71.06 89 ASN A CA 1
ATOM 706 C C . ASN A 1 89 ? -19.937 1.442 18.925 1.00 71.06 89 ASN A C 1
ATOM 708 O O . ASN A 1 89 ? -20.968 1.305 19.575 1.00 71.06 89 ASN A O 1
ATOM 712 N N . SER A 1 90 ? -18.874 2.085 19.414 1.00 66.00 90 SER A N 1
ATOM 713 C CA . SER A 1 90 ? -18.847 2.669 20.762 1.00 66.00 90 SER A CA 1
ATOM 714 C C . SER A 1 90 ? -19.656 3.968 20.864 1.00 66.00 90 SER A C 1
ATOM 716 O O . SER A 1 90 ? -20.151 4.301 21.938 1.00 66.00 90 SER A O 1
ATOM 718 N N . SER A 1 91 ? -19.800 4.709 19.760 1.00 61.12 91 SER A N 1
ATOM 719 C CA . SER A 1 91 ? -20.556 5.969 19.708 1.00 61.12 91 SER A CA 1
ATOM 720 C C . SER A 1 91 ? -22.033 5.803 19.338 1.00 61.12 91 SER A C 1
ATOM 722 O O . SER A 1 91 ? -22.806 6.741 19.524 1.00 61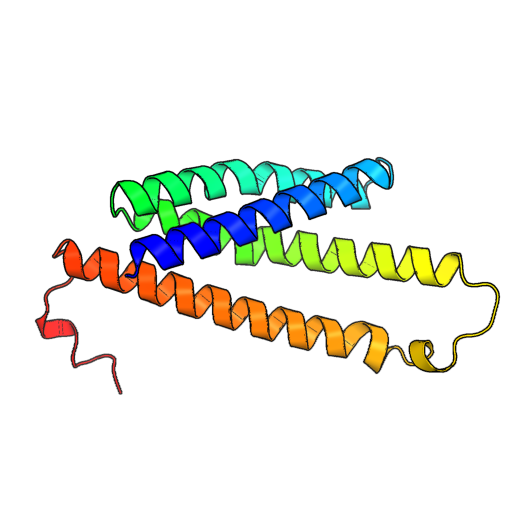.12 91 SER A O 1
ATOM 724 N N . SER A 1 92 ? -22.457 4.640 18.833 1.00 57.47 92 SER A N 1
ATOM 725 C CA . SER A 1 92 ? -23.858 4.395 18.479 1.00 57.47 92 SER A CA 1
ATOM 726 C C . SER A 1 92 ? -24.669 3.959 19.705 1.00 57.47 92 SER A C 1
ATOM 728 O O . SER A 1 92 ? -24.815 2.778 20.020 1.00 57.47 92 SER A O 1
ATOM 730 N N . SER A 1 93 ? -25.242 4.932 20.412 1.00 51.09 93 SER A N 1
ATOM 731 C CA . SER A 1 93 ? -26.360 4.680 21.317 1.00 51.09 93 SER A CA 1
ATOM 732 C C . SER A 1 93 ? -27.621 4.400 20.491 1.00 51.09 93 SER A C 1
ATOM 734 O O . SER A 1 93 ? -28.325 5.336 20.131 1.00 51.09 93 SER A O 1
ATOM 736 N N . LYS A 1 94 ? -27.919 3.116 20.254 1.00 53.12 94 LYS A N 1
ATOM 737 C CA . LYS A 1 94 ? -29.166 2.604 19.647 1.00 53.12 94 LYS A CA 1
ATOM 738 C C . LYS A 1 94 ? -29.377 2.970 18.157 1.00 53.12 94 LYS A C 1
ATOM 740 O O . LYS A 1 94 ? -29.096 4.069 17.708 1.00 53.12 94 LYS A O 1
ATOM 745 N N . GLU A 1 95 ? -29.954 2.013 17.425 1.00 50.38 95 GLU A N 1
ATOM 746 C CA . GLU A 1 95 ? -30.592 2.166 16.102 1.00 50.38 95 GLU A CA 1
ATOM 747 C C . GLU A 1 95 ? -29.691 2.280 14.852 1.00 50.38 95 GLU A C 1
ATOM 749 O O . GLU A 1 95 ? -29.607 3.311 14.196 1.00 50.38 95 GLU A O 1
ATOM 754 N N . SER A 1 96 ? -29.144 1.145 14.398 1.00 51.41 96 SER A N 1
ATOM 755 C CA . SER A 1 96 ? -29.152 0.832 12.958 1.00 51.41 96 SER A CA 1
ATOM 756 C C . SER A 1 96 ? -29.128 -0.682 12.722 1.00 51.41 96 SER A C 1
ATOM 758 O O . SER A 1 96 ? -28.099 -1.353 12.821 1.00 51.41 96 SER A O 1
ATOM 760 N N . PHE A 1 97 ? -30.301 -1.237 12.417 1.00 50.91 97 PHE A N 1
ATOM 761 C CA . PHE A 1 97 ? -30.547 -2.673 12.232 1.00 50.91 97 PHE A CA 1
ATOM 762 C C . PHE A 1 97 ? -29.742 -3.281 11.060 1.00 50.91 97 PHE A C 1
ATOM 764 O O . PHE A 1 97 ? -29.447 -4.472 11.055 1.00 50.91 97 PHE A O 1
ATOM 771 N N . VAL A 1 98 ? -29.311 -2.458 10.094 1.00 52.25 98 VAL A N 1
ATOM 772 C CA . VAL A 1 98 ? -28.542 -2.893 8.909 1.00 52.25 98 VAL A CA 1
ATOM 773 C C . VAL A 1 98 ? -27.065 -3.165 9.237 1.00 52.25 98 VAL A C 1
ATOM 775 O O . VAL A 1 98 ? -26.443 -4.027 8.620 1.00 52.25 98 VAL A O 1
ATOM 778 N N . PHE A 1 99 ? -26.520 -2.509 10.266 1.00 54.59 99 PHE A N 1
ATOM 779 C CA . PHE A 1 99 ? -25.135 -2.684 10.729 1.00 54.59 99 PHE A CA 1
ATOM 780 C C . PHE A 1 99 ? -25.004 -3.658 11.909 1.00 54.59 99 PHE A C 1
ATOM 782 O O . PHE A 1 99 ? -23.922 -3.841 12.455 1.00 54.59 99 PHE A O 1
ATOM 789 N N . SER A 1 100 ? -26.092 -4.325 12.300 1.00 57.16 100 SER A N 1
ATOM 790 C CA . SER A 1 100 ? -26.079 -5.259 13.433 1.00 57.16 100 SER A CA 1
ATOM 791 C C . SER A 1 100 ? -25.455 -6.618 13.090 1.00 57.16 100 SER A C 1
ATOM 793 O O . SER A 1 100 ? -25.119 -7.381 13.994 1.00 57.16 100 SER A O 1
ATOM 795 N N . ASN A 1 101 ? -25.289 -6.943 11.800 1.00 67.06 101 ASN A N 1
ATOM 796 C CA . ASN A 1 101 ? -24.716 -8.221 11.388 1.00 67.06 101 ASN A CA 1
ATOM 797 C C . ASN A 1 101 ? -23.185 -8.110 11.212 1.00 67.06 101 ASN A C 1
ATOM 799 O O . ASN A 1 101 ? -22.734 -7.466 10.257 1.00 67.06 101 ASN A O 1
ATOM 803 N N . PRO A 1 102 ? -22.376 -8.779 12.059 1.00 65.81 102 PRO A N 1
ATOM 804 C CA . PRO A 1 102 ? -20.915 -8.744 11.963 1.00 65.81 102 PRO A CA 1
ATOM 805 C C . PRO A 1 102 ? -20.394 -9.269 10.616 1.00 65.81 102 PRO A C 1
ATOM 807 O O . PRO A 1 102 ? -19.314 -8.876 10.183 1.00 65.81 102 PRO A O 1
ATOM 810 N N . ILE A 1 103 ? -21.174 -10.100 9.912 1.00 65.94 103 ILE A N 1
ATOM 811 C CA . ILE A 1 103 ? -20.830 -10.597 8.574 1.00 65.94 103 ILE A CA 1
ATOM 812 C C . ILE A 1 103 ? -20.820 -9.446 7.560 1.00 65.94 103 ILE A C 1
ATOM 814 O O . ILE A 1 103 ? -19.852 -9.282 6.825 1.00 65.94 103 ILE A O 1
ATOM 818 N N . ILE A 1 104 ? -21.859 -8.609 7.539 1.00 73.50 104 ILE A N 1
ATOM 819 C CA . ILE A 1 104 ? -21.950 -7.481 6.596 1.00 73.50 104 ILE A CA 1
ATOM 820 C C . ILE A 1 104 ? -20.904 -6.419 6.944 1.00 73.50 104 ILE A C 1
ATOM 822 O O . ILE A 1 104 ? -20.302 -5.825 6.054 1.00 73.50 104 ILE A O 1
ATOM 826 N N . LEU A 1 105 ? -20.660 -6.216 8.239 1.00 73.81 105 LEU A N 1
ATOM 827 C CA . LEU A 1 105 ? -19.774 -5.170 8.727 1.00 73.81 105 LEU A CA 1
ATOM 828 C C . LEU A 1 105 ? -18.292 -5.539 8.603 1.00 73.81 105 LEU A C 1
ATOM 830 O O . LEU A 1 105 ? -17.472 -4.649 8.480 1.00 73.81 105 LEU A O 1
ATOM 834 N N . ILE A 1 106 ? -17.905 -6.813 8.609 1.00 77.75 106 ILE A N 1
ATOM 835 C CA . ILE A 1 106 ? -16.481 -7.192 8.548 1.00 77.75 106 ILE A CA 1
ATOM 836 C C . ILE A 1 106 ? -16.158 -7.952 7.264 1.00 77.75 106 ILE A C 1
ATOM 838 O O . ILE A 1 106 ? -15.198 -7.611 6.578 1.00 77.75 106 ILE A O 1
ATOM 842 N N . VAL A 1 107 ? -16.956 -8.955 6.898 1.00 82.81 107 VAL A N 1
ATOM 843 C CA . VAL A 1 107 ? -16.612 -9.870 5.797 1.00 82.81 107 VAL A CA 1
ATOM 844 C C . VAL A 1 107 ? -16.703 -9.170 4.446 1.00 82.81 107 VAL A C 1
ATOM 846 O O . VAL A 1 107 ? -15.781 -9.282 3.642 1.00 82.81 107 VAL A O 1
ATOM 849 N N . LEU A 1 108 ? -17.779 -8.421 4.190 1.00 84.38 108 LEU A N 1
ATOM 850 C CA . LEU A 1 108 ? -17.981 -7.781 2.887 1.00 84.38 108 LEU A CA 1
ATOM 851 C C . LEU A 1 108 ? -16.890 -6.732 2.565 1.00 84.38 108 LEU A C 1
ATOM 853 O O . LEU A 1 108 ? -16.304 -6.822 1.484 1.00 84.38 108 LEU A O 1
ATOM 857 N N . PRO A 1 109 ? -16.529 -5.800 3.469 1.00 86.12 109 PRO A N 1
ATOM 858 C CA . PRO A 1 109 ? -15.431 -4.859 3.231 1.00 86.12 109 PRO A CA 1
ATOM 859 C C . PRO A 1 109 ? -14.078 -5.548 3.040 1.00 86.12 109 PRO A C 1
ATOM 861 O O . PRO A 1 109 ? -13.312 -5.145 2.168 1.00 86.12 109 PRO A O 1
ATOM 864 N N . VAL A 1 110 ? -13.803 -6.623 3.787 1.00 88.25 110 VAL A N 1
ATOM 865 C CA . VAL A 1 110 ? -12.569 -7.409 3.627 1.00 88.25 110 VAL A CA 1
ATOM 866 C C . VAL A 1 110 ? -12.522 -8.113 2.267 1.00 88.25 110 VAL A C 1
ATOM 868 O O . VAL A 1 110 ? -11.469 -8.128 1.632 1.00 88.25 110 VAL A O 1
ATOM 871 N N . LEU A 1 111 ? -13.643 -8.648 1.771 1.00 88.81 111 LEU A N 1
ATOM 872 C CA . LEU A 1 111 ? -13.713 -9.257 0.436 1.00 88.81 111 LEU A CA 1
ATOM 873 C C . LEU A 1 111 ? -13.492 -8.231 -0.680 1.00 88.81 111 LEU A C 1
ATOM 875 O O . LEU A 1 111 ? -12.753 -8.502 -1.630 1.00 88.81 111 LEU A O 1
ATOM 879 N N . ILE A 1 112 ? -14.094 -7.044 -0.557 1.00 90.62 112 ILE A N 1
ATOM 880 C CA . ILE A 1 112 ? -13.878 -5.939 -1.501 1.00 90.62 112 ILE A CA 1
ATOM 881 C C . ILE A 1 112 ? -12.403 -5.532 -1.484 1.00 90.62 112 ILE A C 1
ATOM 883 O O . ILE A 1 112 ? -11.774 -5.459 -2.539 1.00 90.62 112 ILE A O 1
ATOM 887 N N . TYR A 1 113 ? -11.831 -5.341 -0.294 1.00 91.12 113 TYR A N 1
ATOM 888 C CA . TYR A 1 113 ? -10.424 -4.993 -0.126 1.00 91.12 113 TYR A CA 1
ATOM 889 C C . TYR A 1 113 ? -9.493 -6.041 -0.749 1.00 91.12 113 TYR A C 1
ATOM 891 O O . TYR A 1 113 ? -8.618 -5.701 -1.540 1.00 91.12 113 TYR A O 1
ATOM 899 N N . SER A 1 114 ? -9.713 -7.326 -0.456 1.00 91.00 114 SER A N 1
ATOM 900 C CA . SER A 1 114 ? -8.913 -8.422 -1.009 1.00 91.00 114 SER A CA 1
ATOM 901 C C . SER A 1 114 ? -8.981 -8.461 -2.538 1.00 91.00 114 SER A C 1
ATOM 903 O O . SER A 1 114 ? -7.953 -8.613 -3.195 1.00 91.00 114 SER A O 1
ATOM 905 N N . SER A 1 115 ? -10.164 -8.233 -3.113 1.00 93.69 115 SER A N 1
ATOM 906 C CA . SER A 1 115 ? -10.342 -8.170 -4.568 1.00 93.69 115 SER A CA 1
ATOM 907 C C . SER A 1 115 ? -9.555 -7.008 -5.184 1.00 93.69 115 SER A C 1
ATOM 909 O O . SER A 1 115 ? -8.854 -7.193 -6.180 1.00 93.69 115 SER A O 1
ATOM 911 N N . LEU A 1 116 ? -9.608 -5.821 -4.568 1.00 93.12 116 LEU A N 1
ATOM 912 C CA . LEU A 1 116 ? -8.833 -4.654 -5.001 1.00 93.12 116 LEU A CA 1
ATOM 913 C C . LEU A 1 116 ? -7.323 -4.894 -4.882 1.00 93.12 116 LEU A C 1
ATOM 915 O O . LEU A 1 116 ? -6.577 -4.526 -5.789 1.00 93.12 116 LEU A O 1
ATOM 919 N N . LEU A 1 117 ? -6.875 -5.560 -3.816 1.00 93.31 117 LEU A N 1
ATOM 920 C CA . LEU A 1 117 ? -5.469 -5.904 -3.617 1.00 93.31 117 LEU A CA 1
ATOM 921 C C . LEU A 1 117 ? -4.967 -6.872 -4.697 1.00 93.31 117 LEU A C 1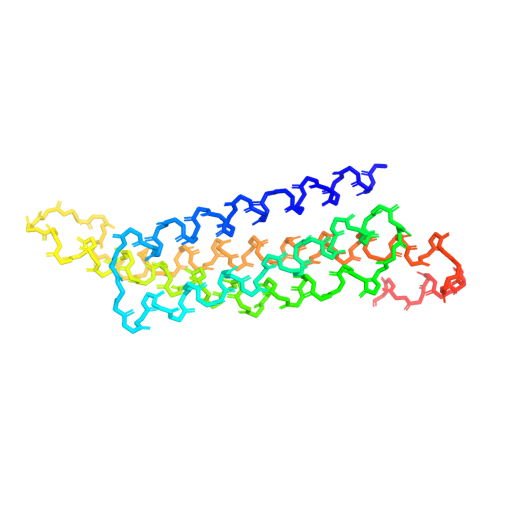
ATOM 923 O O . LEU A 1 117 ? -3.881 -6.676 -5.239 1.00 93.31 117 LEU A O 1
ATOM 927 N N . VAL A 1 118 ? -5.762 -7.880 -5.070 1.00 94.25 118 VAL A N 1
ATOM 928 C CA . VAL A 1 118 ? -5.422 -8.798 -6.172 1.00 94.25 118 VAL A CA 1
ATOM 929 C C . VAL A 1 118 ? -5.323 -8.044 -7.499 1.00 94.25 118 VAL A C 1
ATOM 931 O O . VAL A 1 118 ? -4.355 -8.234 -8.238 1.00 94.25 118 VAL A O 1
ATOM 934 N N . ILE A 1 119 ? -6.267 -7.140 -7.784 1.00 94.25 119 ILE A N 1
ATOM 935 C CA . ILE A 1 119 ? -6.233 -6.289 -8.985 1.00 94.25 119 ILE A CA 1
ATOM 936 C C . ILE A 1 119 ? -4.976 -5.408 -8.993 1.00 94.25 119 ILE A C 1
ATOM 938 O O . ILE A 1 119 ? -4.318 -5.284 -10.032 1.00 94.25 119 ILE A O 1
ATOM 942 N N . PHE A 1 120 ? -4.606 -4.829 -7.848 1.00 93.81 120 PHE A N 1
ATOM 943 C CA . PHE A 1 120 ? -3.379 -4.049 -7.692 1.00 93.81 120 PHE A CA 1
ATOM 944 C C . PHE A 1 120 ? -2.133 -4.894 -7.988 1.00 93.81 120 PHE A C 1
ATOM 946 O O . PHE A 1 120 ? -1.317 -4.500 -8.826 1.00 93.81 120 PHE A O 1
ATOM 953 N N . ILE A 1 121 ? -2.006 -6.068 -7.358 1.00 93.69 121 ILE A N 1
ATOM 954 C CA . ILE A 1 121 ? -0.867 -6.977 -7.552 1.00 93.69 121 ILE A CA 1
ATOM 955 C C . ILE A 1 121 ? -0.749 -7.366 -9.025 1.00 93.69 121 ILE A C 1
ATOM 957 O O . ILE A 1 121 ? 0.333 -7.250 -9.601 1.00 93.69 121 ILE A O 1
ATOM 961 N N . TYR A 1 122 ? -1.853 -7.776 -9.652 1.00 93.75 122 TYR A N 1
ATOM 962 C CA . TYR A 1 122 ? -1.878 -8.177 -11.058 1.00 93.75 122 TYR A CA 1
ATOM 963 C C . TYR A 1 122 ? -1.470 -7.034 -12.000 1.00 93.75 122 TYR A C 1
ATOM 965 O O . TYR A 1 122 ? -0.651 -7.218 -12.907 1.00 93.75 122 TYR A O 1
ATOM 973 N N . SER A 1 123 ? -1.999 -5.832 -11.761 1.00 92.69 123 SER A N 1
ATOM 974 C CA . SER A 1 123 ? -1.690 -4.648 -12.570 1.00 92.69 123 SER A CA 1
ATOM 975 C C . SER A 1 123 ? -0.211 -4.279 -12.464 1.00 92.69 123 SER A C 1
ATOM 977 O O . SER A 1 123 ? 0.465 -4.089 -13.476 1.00 92.69 123 SER A O 1
ATOM 979 N N . MET A 1 124 ? 0.321 -4.240 -11.241 1.00 92.12 124 MET A N 1
ATOM 980 C CA . MET A 1 124 ? 1.724 -3.914 -10.991 1.00 92.12 124 MET A CA 1
ATOM 981 C C . MET A 1 124 ? 2.676 -5.001 -11.502 1.00 92.12 124 MET A C 1
ATOM 983 O O . MET A 1 124 ? 3.721 -4.673 -12.063 1.00 92.12 124 MET A O 1
ATOM 987 N N . TYR A 1 125 ? 2.303 -6.278 -11.394 1.00 91.50 125 TYR A N 1
ATOM 988 C CA . TYR A 1 125 ? 3.042 -7.389 -11.997 1.00 91.50 125 TYR A CA 1
ATOM 989 C C . TYR A 1 125 ? 3.131 -7.237 -13.518 1.00 91.50 125 TYR A C 1
ATOM 991 O O . TYR A 1 125 ? 4.220 -7.334 -14.083 1.00 91.50 125 TYR A O 1
ATOM 999 N N . THR A 1 126 ? 2.011 -6.931 -14.178 1.00 90.56 126 THR A N 1
ATOM 1000 C CA . THR A 1 126 ? 1.974 -6.725 -15.633 1.00 90.56 126 THR A CA 1
ATOM 1001 C C . THR A 1 126 ? 2.887 -5.570 -16.048 1.00 90.56 126 THR A C 1
ATOM 1003 O O . THR A 1 126 ? 3.692 -5.724 -16.965 1.00 90.56 126 THR A O 1
ATOM 1006 N N . ILE A 1 127 ? 2.850 -4.451 -15.315 1.00 89.62 127 ILE A N 1
ATOM 1007 C CA . ILE A 1 127 ? 3.740 -3.298 -15.531 1.00 89.62 127 ILE A CA 1
ATOM 1008 C C . ILE A 1 127 ? 5.216 -3.695 -15.379 1.00 89.62 127 ILE A C 1
ATOM 1010 O O . ILE A 1 127 ? 6.041 -3.373 -16.235 1.00 89.62 127 ILE A O 1
ATOM 1014 N N . VAL A 1 128 ? 5.566 -4.397 -14.298 1.00 89.69 128 VAL A N 1
ATOM 1015 C CA . VAL A 1 128 ? 6.942 -4.849 -14.039 1.00 89.69 128 VAL A CA 1
ATOM 1016 C C . VAL A 1 128 ? 7.421 -5.804 -15.132 1.00 89.69 128 VAL A C 1
ATOM 1018 O O . VAL A 1 128 ? 8.554 -5.673 -15.602 1.00 89.69 128 VAL A O 1
ATOM 1021 N N . ARG A 1 129 ? 6.563 -6.727 -15.575 1.00 88.19 129 ARG A N 1
ATOM 1022 C CA . ARG A 1 129 ? 6.854 -7.661 -16.667 1.00 88.19 129 ARG A CA 1
ATOM 1023 C C . ARG A 1 129 ? 7.139 -6.919 -17.969 1.00 88.19 129 ARG A C 1
ATOM 1025 O O . ARG A 1 129 ? 8.180 -7.156 -18.574 1.00 88.19 129 ARG A O 1
ATOM 1032 N N . GLU A 1 130 ? 6.277 -5.988 -18.370 1.00 86.75 130 GLU A N 1
ATOM 1033 C CA . GLU A 1 130 ? 6.477 -5.188 -19.587 1.00 86.75 130 GLU A CA 1
ATOM 1034 C C . GLU A 1 130 ? 7.784 -4.390 -19.558 1.00 86.75 130 GLU A C 1
ATOM 1036 O O . GLU A 1 130 ? 8.526 -4.363 -20.541 1.00 86.75 130 GLU A O 1
ATOM 1041 N N . ILE A 1 131 ? 8.097 -3.773 -18.417 1.00 86.00 131 ILE A N 1
ATOM 1042 C CA . ILE A 1 131 ? 9.345 -3.031 -18.219 1.00 86.00 131 ILE A CA 1
ATOM 1043 C C . ILE A 1 131 ? 10.565 -3.960 -18.336 1.00 86.00 131 ILE A C 1
ATOM 1045 O O . ILE A 1 131 ? 11.579 -3.585 -18.927 1.00 86.00 131 ILE A O 1
ATOM 1049 N N . THR A 1 132 ? 10.472 -5.169 -17.781 1.00 84.75 132 THR A N 1
ATOM 1050 C CA . THR A 1 132 ? 11.557 -6.162 -17.788 1.00 84.75 132 THR A CA 1
ATOM 1051 C C . THR A 1 132 ? 11.823 -6.686 -19.199 1.00 84.75 132 THR A C 1
ATOM 1053 O O . THR A 1 132 ? 12.979 -6.735 -19.621 1.00 84.75 132 THR A O 1
ATOM 1056 N N . VAL A 1 133 ? 10.760 -7.000 -19.948 1.00 82.38 133 VAL A N 1
ATOM 1057 C CA . VAL A 1 133 ? 10.838 -7.414 -21.359 1.00 82.38 133 VAL A CA 1
ATOM 1058 C C . VAL A 1 133 ? 11.413 -6.286 -22.216 1.00 82.38 133 VAL A C 1
ATOM 1060 O O . VAL A 1 133 ? 12.359 -6.506 -22.965 1.00 82.38 133 VAL A O 1
ATOM 1063 N N . SER A 1 134 ? 10.936 -5.050 -22.035 1.00 77.56 134 SER A N 1
ATOM 1064 C CA . SER A 1 134 ? 11.424 -3.880 -22.787 1.00 77.56 134 SER A CA 1
ATOM 1065 C C . SER A 1 134 ? 12.910 -3.583 -22.554 1.00 77.56 134 SER A C 1
ATOM 1067 O O . SER A 1 134 ? 13.553 -2.945 -23.383 1.00 77.56 134 SER A O 1
ATOM 1069 N N . ARG A 1 135 ? 13.471 -4.028 -21.424 1.00 75.00 135 ARG A N 1
ATOM 1070 C CA . ARG A 1 135 ? 14.900 -3.901 -21.108 1.00 75.00 135 ARG A CA 1
ATOM 1071 C C . ARG A 1 135 ? 15.767 -5.042 -21.648 1.00 75.00 135 ARG A C 1
ATOM 1073 O O . ARG A 1 135 ? 16.980 -4.978 -21.477 1.00 75.00 135 ARG A O 1
ATOM 1080 N N . GLY A 1 136 ? 15.180 -6.079 -22.249 1.00 64.94 136 GLY A N 1
ATOM 1081 C CA . GLY A 1 136 ? 15.917 -7.251 -22.729 1.00 64.94 136 GLY A CA 1
ATOM 1082 C C . GLY A 1 136 ? 16.531 -8.102 -21.611 1.00 64.94 136 GLY A C 1
ATOM 1083 O O . GLY A 1 136 ? 17.453 -8.868 -21.866 1.00 64.94 136 GLY A O 1
ATOM 1084 N N . ILE A 1 137 ? 16.042 -7.967 -20.369 1.00 61.72 137 ILE A N 1
ATOM 1085 C CA . ILE A 1 137 ? 16.513 -8.762 -19.218 1.00 61.72 137 ILE A CA 1
ATOM 1086 C C . ILE A 1 137 ? 15.992 -10.209 -19.305 1.00 61.72 137 ILE A C 1
ATOM 1088 O O . ILE A 1 137 ? 16.613 -11.121 -18.767 1.00 61.72 137 ILE A O 1
ATOM 1092 N N . VAL A 1 138 ? 14.879 -10.429 -20.013 1.00 58.06 138 VAL A N 1
ATOM 1093 C CA . VAL A 1 138 ? 14.324 -11.753 -20.325 1.00 58.06 138 VAL A CA 1
ATOM 1094 C C . VAL A 1 138 ? 14.185 -11.862 -21.850 1.00 58.06 138 VAL A C 1
ATOM 1096 O O . VAL A 1 138 ? 13.583 -10.968 -22.449 1.00 58.06 138 VAL A O 1
ATOM 1099 N N . PRO A 1 139 ? 14.744 -12.900 -22.500 1.00 52.12 139 PRO A N 1
ATOM 1100 C CA . PRO A 1 139 ? 14.630 -13.075 -23.944 1.00 52.12 139 PRO A CA 1
ATOM 1101 C C . PRO A 1 139 ? 13.182 -13.383 -24.363 1.00 52.12 139 PRO A C 1
ATOM 1103 O O . PRO A 1 139 ? 12.480 -14.142 -23.697 1.00 52.12 139 PRO A O 1
ATOM 1106 N N . HIS A 1 140 ? 12.762 -12.830 -25.509 1.00 53.62 140 HIS A N 1
ATOM 1107 C CA . HIS A 1 140 ? 11.435 -13.027 -26.122 1.00 53.62 140 HIS A CA 1
ATOM 1108 C C . HIS A 1 140 ? 11.045 -14.508 -26.326 1.00 53.62 140 HIS A C 1
ATOM 1110 O O . HIS A 1 140 ? 9.870 -14.813 -26.470 1.00 53.62 140 HIS A O 1
ATOM 1116 N N . SER A 1 141 ? 12.003 -15.439 -26.313 1.00 53.47 141 SER A N 1
ATOM 1117 C CA . SER A 1 141 ? 11.769 -16.879 -26.492 1.00 53.47 141 SER A CA 1
ATOM 1118 C C . SER A 1 141 ? 11.197 -17.597 -25.264 1.00 53.47 141 SER A C 1
ATOM 1120 O O . SER A 1 141 ? 10.745 -18.725 -25.389 1.00 53.47 141 SER A O 1
ATOM 1122 N N . ILE A 1 142 ? 11.221 -16.975 -24.081 1.00 53.66 142 ILE A N 1
ATOM 1123 C CA . ILE A 1 142 ? 10.649 -17.538 -22.839 1.00 53.66 142 ILE A CA 1
ATOM 1124 C C . ILE A 1 142 ? 9.163 -17.135 -22.681 1.00 53.66 142 ILE A C 1
ATOM 1126 O O . ILE A 1 142 ? 8.466 -17.534 -21.752 1.00 53.66 142 ILE A O 1
ATOM 1130 N N . GLN A 1 143 ? 8.648 -16.327 -23.608 1.00 51.50 143 GLN A N 1
ATOM 1131 C CA . GLN A 1 143 ? 7.330 -15.701 -23.525 1.00 51.50 143 GLN A CA 1
ATOM 1132 C C . GLN A 1 143 ? 6.167 -16.671 -23.789 1.00 51.50 143 GLN A C 1
ATOM 1134 O O . GLN A 1 143 ? 5.069 -16.429 -23.290 1.00 51.50 143 GLN A O 1
ATOM 1139 N N . ASP A 1 144 ? 6.425 -17.777 -24.490 1.00 50.53 144 ASP A N 1
ATOM 1140 C CA . ASP A 1 144 ? 5.408 -18.763 -24.877 1.00 50.53 144 ASP A CA 1
ATOM 1141 C C . ASP A 1 144 ? 5.252 -19.917 -23.868 1.00 50.53 144 ASP A C 1
ATOM 1143 O O . ASP A 1 144 ? 4.278 -20.662 -23.928 1.00 50.53 144 ASP A O 1
ATOM 1147 N N . GLU A 1 145 ? 6.170 -20.060 -22.906 1.00 48.78 145 GLU A N 1
ATOM 1148 C CA . GLU A 1 145 ? 6.205 -21.224 -22.002 1.00 48.78 145 GLU A CA 1
ATOM 1149 C C . GLU A 1 145 ? 5.448 -21.006 -20.675 1.00 48.78 145 GLU A C 1
ATOM 1151 O O . GLU A 1 145 ? 5.205 -21.954 -19.936 1.00 48.78 145 GLU A O 1
ATOM 1156 N N . TYR A 1 146 ? 5.019 -19.771 -20.380 1.00 44.97 146 TYR A N 1
ATOM 1157 C CA . TYR A 1 146 ? 4.322 -19.405 -19.132 1.00 44.97 146 TYR A CA 1
ATOM 1158 C C . TYR A 1 146 ? 2.851 -18.984 -19.328 1.00 44.97 146 TYR A C 1
ATOM 1160 O O . TYR A 1 146 ? 2.267 -18.360 -18.440 1.00 44.97 146 TYR A O 1
ATOM 1168 N N . ILE A 1 147 ? 2.257 -19.282 -20.491 1.00 47.31 147 ILE A N 1
ATOM 1169 C CA . ILE A 1 147 ? 0.828 -19.032 -20.794 1.00 47.31 147 ILE A CA 1
ATOM 1170 C C . ILE A 1 147 ? -0.020 -20.324 -20.676 1.00 47.31 147 ILE A C 1
ATOM 1172 O O . ILE A 1 147 ? -1.216 -20.305 -20.958 1.00 47.31 147 ILE A O 1
ATOM 1176 N N . LEU A 1 148 ? 0.559 -21.435 -20.204 1.00 37.84 148 LEU A N 1
ATOM 1177 C CA . LEU A 1 148 ? -0.169 -22.671 -19.875 1.00 37.84 148 LEU A CA 1
ATOM 1178 C C . LEU A 1 148 ? -0.443 -22.794 -18.373 1.00 37.84 148 LEU A C 1
ATOM 1180 O O . LEU A 1 148 ? 0.522 -22.671 -17.586 1.00 37.84 148 LEU A O 1
#

Secondary structure (DSSP, 8-state):
-HHHHHHHHHHHHHHHHHHHHHHHHHT---HHHHHHHHHHHHHHHHHHHHHHHHHTT-HHHHHHHHHHIIIIIHHHHHHHHHHHHHHHHHH--S--GGG--HIIIIIHHHHHHHHHHHHHHHHHHHHHHHHHHHTTSS-GGGTTSS--

Radius of gyration: 18.81 Å; chains: 1; bounding box: 47×35×48 Å

Foldseek 3Di:
DLLVVLVVLLVVVLVLLVVLLVLLVVVDPDVLSVLLNVLSVVLVCLSVLSNVCSVVLPLVSNVSNLVSCVPSVVVSVLSSLVVVVVVVVVPDPDDDPVCPDVCVSRVVVVVVVVVVNVVSNVSSVVSNVVSCVVVVVDDPVCVPVPPD

pLDDT: mean 83.46, std 15.18, range [37.84, 97.0]